Protein AF-A0A254TAM1-F1 (afdb_monomer_lite)

Foldseek 3Di:
DDDPPDPPPDDPPPPPVVFVVVQVVCQVVFAFNALVVVCVVQNAFPDWDDDPPQVAWIKGKGQDVVPDPNQKMWIFIAHPVRGTHGIGIDGD

Secondary structure (DSSP, 8-state):
------------TTTHHHHHHHHHHHHHHHTT--HHHHHHHH-S-SEEEE-TTSTT-EEEEE--TTTS-TTEEEEEEE-TTS-EEEEEEEE-

Radius of gyration: 18.5 Å; chains: 1; bounding box: 66×31×32 Å

Structure (mmCIF, N/CA/C/O backbone):
data_AF-A0A254TAM1-F1
#
_entry.id   AF-A0A254TAM1-F1
#
loop_
_atom_site.group_PDB
_atom_site.id
_atom_site.type_symbol
_atom_site.label_atom_id
_atom_site.label_alt_id
_atom_site.label_comp_id
_atom_site.label_asym_id
_atom_site.label_entity_id
_atom_site.label_seq_id
_atom_site.pdbx_PDB_ins_code
_atom_site.Cartn_x
_atom_site.Cartn_y
_atom_site.Cartn_z
_atom_site.occupancy
_atom_site.B_iso_or_equiv
_atom_site.auth_seq_id
_atom_site.auth_comp_id
_atom_site.auth_asym_id
_atom_site.auth_atom_id
_atom_site.pdbx_PDB_model_num
ATOM 1 N N . MET A 1 1 ? 54.496 22.195 13.214 1.00 39.28 1 MET A N 1
ATOM 2 C CA . MET A 1 1 ? 53.018 22.193 13.256 1.00 39.28 1 MET A CA 1
ATOM 3 C C . MET A 1 1 ? 52.545 20.834 12.781 1.00 39.28 1 MET A C 1
ATOM 5 O O . MET A 1 1 ? 52.794 20.483 11.638 1.00 39.28 1 MET A O 1
ATOM 9 N N . VAL A 1 2 ? 51.977 20.041 13.687 1.00 37.47 2 VAL A N 1
ATOM 10 C CA . VAL A 1 2 ? 51.447 18.704 13.398 1.00 37.47 2 VAL A CA 1
ATOM 11 C C . VAL A 1 2 ? 50.014 18.881 12.903 1.00 37.47 2 VAL A C 1
ATOM 13 O O . VAL A 1 2 ? 49.163 19.327 13.665 1.00 37.47 2 VAL A O 1
ATOM 16 N N . LEU A 1 3 ? 49.754 18.574 11.633 1.00 40.09 3 LEU A N 1
ATOM 17 C CA . LEU A 1 3 ? 48.396 18.482 11.099 1.00 40.09 3 LEU A CA 1
ATOM 18 C C . LEU A 1 3 ? 47.999 17.008 11.084 1.00 40.09 3 LEU A C 1
ATOM 20 O O . LEU A 1 3 ? 48.482 16.215 10.280 1.00 40.09 3 LEU A O 1
ATOM 24 N N . ILE A 1 4 ? 47.151 16.656 12.046 1.00 47.00 4 ILE A N 1
ATOM 25 C CA . ILE A 1 4 ? 46.520 15.348 12.182 1.00 47.00 4 ILE A CA 1
ATOM 26 C C . ILE A 1 4 ? 45.550 15.203 11.005 1.00 47.00 4 ILE A C 1
ATOM 28 O O . ILE A 1 4 ? 44.510 15.859 10.969 1.00 47.00 4 ILE A O 1
ATOM 32 N N . ALA A 1 5 ? 45.903 14.370 10.026 1.00 46.84 5 ALA A N 1
ATOM 33 C CA . ALA A 1 5 ? 44.984 13.950 8.978 1.00 46.84 5 ALA A CA 1
ATOM 34 C C . ALA A 1 5 ? 43.922 13.044 9.617 1.00 46.84 5 ALA A C 1
ATOM 36 O O . ALA A 1 5 ? 44.161 11.869 9.897 1.00 46.84 5 ALA A O 1
ATOM 37 N N . GLY A 1 6 ? 42.766 13.630 9.926 1.00 38.47 6 GLY A N 1
ATOM 38 C CA . GLY A 1 6 ? 41.612 12.907 10.438 1.00 38.47 6 GLY A CA 1
ATOM 39 C C . GLY A 1 6 ? 41.166 11.832 9.448 1.00 38.47 6 GLY A C 1
ATOM 40 O O . GLY A 1 6 ? 40.951 12.106 8.269 1.00 38.47 6 GLY A O 1
ATOM 41 N N . CYS A 1 7 ? 41.014 10.607 9.951 1.00 44.00 7 CYS A N 1
ATOM 42 C CA . CYS A 1 7 ? 40.317 9.523 9.271 1.00 44.00 7 CYS A CA 1
ATOM 43 C C . CYS A 1 7 ? 38.881 9.962 8.954 1.00 44.00 7 CYS A C 1
ATOM 45 O O . CYS A 1 7 ? 38.024 9.986 9.838 1.00 44.00 7 CYS A O 1
ATOM 47 N N . ALA A 1 8 ? 38.598 10.283 7.693 1.00 39.91 8 ALA A N 1
ATOM 48 C CA . ALA A 1 8 ? 37.231 10.363 7.201 1.00 39.91 8 ALA A CA 1
ATOM 49 C C . ALA A 1 8 ? 36.732 8.933 6.951 1.00 39.91 8 ALA A C 1
ATOM 51 O O . ALA A 1 8 ? 36.832 8.393 5.851 1.00 39.91 8 ALA A O 1
ATOM 52 N N . SER A 1 9 ? 36.217 8.303 8.006 1.00 44.50 9 SER A N 1
ATOM 53 C CA . SER A 1 9 ? 35.393 7.103 7.893 1.00 44.50 9 SER A CA 1
ATOM 54 C C . SER A 1 9 ? 34.130 7.464 7.114 1.00 44.50 9 SER A C 1
ATOM 56 O O . SER A 1 9 ? 33.180 8.004 7.680 1.00 44.50 9 SER A O 1
ATOM 58 N N . ALA A 1 10 ? 34.125 7.196 5.809 1.00 45.28 10 ALA A N 1
ATOM 59 C CA . ALA A 1 10 ? 32.936 7.304 4.976 1.00 45.28 10 ALA A CA 1
ATOM 60 C C . ALA A 1 10 ? 31.892 6.285 5.466 1.00 45.28 10 ALA A C 1
ATOM 62 O O . ALA A 1 10 ? 31.958 5.094 5.164 1.00 45.28 10 ALA A O 1
ATOM 63 N N . LYS A 1 11 ? 30.943 6.758 6.281 1.00 41.81 11 LYS A N 1
ATOM 64 C CA . LYS A 1 11 ? 29.712 6.033 6.606 1.00 41.81 11 LYS A CA 1
ATOM 65 C C . LYS A 1 11 ? 28.850 5.930 5.339 1.00 41.81 11 LYS A C 1
ATOM 67 O O . LYS A 1 11 ? 28.799 6.883 4.563 1.00 41.81 11 LYS A O 1
ATOM 72 N N . PRO A 1 12 ? 28.141 4.812 5.115 1.00 42.25 12 PRO A N 1
ATOM 73 C CA . PRO A 1 12 ? 27.289 4.658 3.947 1.00 42.25 12 PRO A CA 1
ATOM 74 C C . PRO A 1 12 ? 25.984 5.447 4.153 1.00 42.25 12 PRO A C 1
ATOM 76 O O . PRO A 1 12 ? 24.979 4.906 4.601 1.00 42.25 12 PRO A O 1
ATOM 79 N N . GLU A 1 13 ? 25.977 6.738 3.822 1.00 43.03 13 GLU A N 1
ATOM 80 C CA . GLU A 1 13 ? 24.791 7.615 3.918 1.00 43.03 13 GLU A CA 1
ATOM 81 C C . GLU A 1 13 ? 23.846 7.530 2.696 1.00 43.03 13 GLU A C 1
ATOM 83 O O . GLU A 1 13 ? 22.953 8.353 2.510 1.00 43.03 13 GLU A O 1
ATOM 88 N N . GLY A 1 14 ? 23.991 6.510 1.846 1.00 42.50 14 GLY A N 1
ATOM 89 C CA . GLY A 1 14 ? 23.246 6.415 0.583 1.00 42.50 14 GLY A CA 1
ATOM 90 C C . GLY A 1 14 ? 21.823 5.846 0.673 1.00 42.50 14 GLY A C 1
ATOM 91 O O . GLY A 1 14 ? 21.010 6.103 -0.215 1.00 42.50 14 GLY A O 1
ATOM 92 N N . ALA A 1 15 ? 21.492 5.074 1.713 1.00 46.75 15 ALA A N 1
ATOM 93 C CA . ALA A 1 15 ? 20.243 4.299 1.743 1.00 46.75 15 ALA A CA 1
ATOM 94 C C . ALA A 1 15 ? 19.078 5.008 2.460 1.00 46.75 15 ALA A C 1
ATOM 96 O O . ALA A 1 15 ? 17.914 4.786 2.130 1.00 46.75 15 ALA A O 1
ATOM 97 N N . GLN A 1 16 ? 19.367 5.880 3.429 1.00 44.25 16 GLN A N 1
ATOM 98 C CA . GLN A 1 16 ? 18.337 6.452 4.305 1.00 44.25 16 GLN A CA 1
ATOM 99 C C . GLN A 1 16 ? 17.691 7.721 3.719 1.00 44.25 16 GLN A C 1
ATOM 101 O O . GLN A 1 16 ? 16.493 7.940 3.889 1.00 44.25 16 GLN A O 1
ATOM 106 N N . SER A 1 17 ? 18.451 8.502 2.942 1.00 47.59 17 SER A N 1
ATOM 107 C CA . SER A 1 17 ? 17.988 9.760 2.332 1.00 47.59 17 SER A CA 1
ATOM 108 C C . SER A 1 17 ? 16.914 9.548 1.249 1.00 47.59 17 SER A C 1
ATOM 110 O O . SER A 1 17 ? 15.885 10.223 1.240 1.00 47.59 17 SER A O 1
ATOM 112 N N . LYS A 1 18 ? 17.069 8.529 0.389 1.00 52.22 18 LYS A N 1
ATOM 113 C CA . LYS A 1 18 ? 16.069 8.200 -0.650 1.00 52.22 18 LYS A CA 1
ATOM 114 C C . LYS A 1 18 ? 14.765 7.632 -0.079 1.00 52.22 18 LYS A C 1
ATOM 116 O O . LYS A 1 18 ? 13.703 7.833 -0.668 1.00 52.22 18 LYS A O 1
ATOM 121 N N . ARG A 1 19 ? 14.843 6.945 1.067 1.00 55.78 19 ARG A N 1
ATOM 122 C CA . ARG A 1 19 ? 13.692 6.332 1.745 1.00 55.78 19 ARG A CA 1
ATOM 123 C C . ARG A 1 19 ? 12.735 7.400 2.277 1.00 55.78 19 ARG A C 1
ATOM 125 O O . ARG A 1 19 ? 11.568 7.399 1.909 1.00 55.78 19 ARG A O 1
ATOM 132 N N . SER A 1 20 ? 13.278 8.383 2.997 1.00 60.16 20 SER A N 1
ATOM 133 C CA . SER A 1 20 ? 12.505 9.484 3.586 1.00 60.16 20 SER A CA 1
ATOM 134 C C . SER A 1 20 ? 11.843 10.386 2.530 1.00 60.16 20 SER A C 1
ATOM 136 O O . SER A 1 20 ? 10.688 10.784 2.680 1.00 60.16 20 SER A O 1
ATOM 138 N N . GLY A 1 21 ? 12.525 10.653 1.406 1.00 68.50 21 GLY A N 1
ATOM 139 C CA . GLY A 1 21 ? 11.938 11.403 0.286 1.00 68.50 21 GLY A CA 1
ATOM 140 C C . GLY A 1 21 ? 10.784 10.662 -0.399 1.00 68.50 21 GLY A C 1
ATOM 141 O O . GLY A 1 21 ? 9.738 11.255 -0.666 1.00 68.50 21 GLY A O 1
ATOM 142 N N . SER A 1 22 ? 10.948 9.355 -0.625 1.00 72.25 22 SER A N 1
ATOM 143 C CA . SER A 1 22 ? 9.934 8.516 -1.278 1.00 72.25 22 SER A CA 1
ATOM 144 C C . SER A 1 22 ? 8.716 8.295 -0.378 1.00 72.25 22 SER A C 1
ATOM 146 O O . SER A 1 22 ? 7.589 8.433 -0.843 1.00 72.25 22 SER A O 1
ATOM 148 N N . GLU A 1 23 ? 8.920 8.046 0.921 1.00 71.38 23 GLU A N 1
ATOM 149 C CA . GLU A 1 23 ? 7.835 7.954 1.912 1.00 71.38 23 GLU A CA 1
ATOM 150 C C . GLU A 1 23 ? 7.037 9.246 1.980 1.00 71.38 23 GLU A C 1
ATOM 152 O O . GLU A 1 23 ? 5.811 9.223 1.898 1.00 71.38 23 GLU A O 1
ATOM 157 N N . ARG A 1 24 ? 7.718 10.394 2.051 1.00 76.44 24 ARG A N 1
ATOM 158 C CA . ARG A 1 24 ? 7.043 11.691 2.091 1.00 76.44 24 ARG A CA 1
ATOM 159 C C . ARG A 1 24 ? 6.218 11.936 0.831 1.00 76.44 24 ARG A C 1
ATOM 161 O O . ARG A 1 24 ? 5.091 12.413 0.932 1.00 76.44 24 ARG A O 1
ATOM 168 N N . GLN A 1 25 ? 6.747 11.604 -0.344 1.00 77.81 25 GLN A N 1
ATOM 169 C CA . GLN A 1 25 ? 6.028 11.784 -1.602 1.00 77.81 25 GLN A CA 1
ATOM 170 C C . GLN A 1 25 ? 4.836 10.835 -1.736 1.00 77.81 25 GLN A C 1
ATOM 172 O O . GLN A 1 25 ? 3.757 11.264 -2.146 1.00 77.81 25 GLN A O 1
ATOM 177 N N . LEU A 1 26 ? 4.992 9.575 -1.334 1.00 78.44 26 LEU A N 1
ATOM 178 C CA . LEU A 1 26 ? 3.891 8.620 -1.291 1.00 78.44 26 LEU A CA 1
ATOM 179 C C . LEU A 1 26 ? 2.812 9.059 -0.302 1.00 78.44 26 LEU A C 1
ATOM 181 O O . LEU A 1 26 ? 1.634 9.021 -0.645 1.00 78.44 26 LEU A O 1
ATOM 185 N N . ASN A 1 27 ? 3.207 9.547 0.873 1.00 80.44 27 ASN A N 1
ATOM 186 C CA . ASN A 1 27 ? 2.273 10.050 1.867 1.00 80.44 27 ASN A CA 1
ATOM 187 C C . ASN A 1 27 ? 1.498 11.265 1.337 1.00 80.44 27 ASN A C 1
ATOM 189 O O . ASN A 1 27 ? 0.280 11.282 1.406 1.00 80.44 27 ASN A O 1
ATOM 193 N N . MET A 1 28 ? 2.165 12.234 0.701 1.00 80.75 28 MET A N 1
ATOM 194 C CA . MET A 1 28 ? 1.477 13.375 0.068 1.00 80.75 28 MET A CA 1
ATOM 195 C C . MET A 1 28 ? 0.544 12.961 -1.081 1.00 80.75 28 MET A C 1
ATOM 197 O O . MET A 1 28 ? -0.434 13.649 -1.353 1.00 80.75 28 MET A O 1
ATOM 201 N N . THR A 1 29 ? 0.843 11.8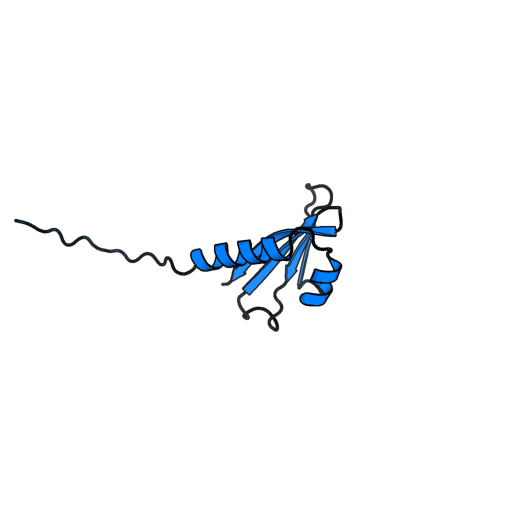56 -1.765 1.00 82.62 29 THR A N 1
ATOM 202 C CA . THR A 1 29 ? 0.053 11.385 -2.914 1.00 82.62 29 THR A CA 1
ATOM 203 C C . THR A 1 29 ? -1.182 10.595 -2.482 1.00 82.62 29 THR A C 1
ATOM 205 O O . THR A 1 29 ? -2.235 10.715 -3.108 1.00 82.62 29 THR A O 1
ATOM 208 N N . TRP A 1 30 ? -1.049 9.771 -1.441 1.00 82.06 30 TRP A N 1
ATOM 209 C CA . TRP A 1 30 ? -2.042 8.760 -1.069 1.00 82.06 30 TRP A CA 1
ATOM 210 C C . TRP A 1 30 ? -2.780 9.045 0.235 1.00 82.06 30 TRP A C 1
ATOM 212 O O . TRP A 1 30 ? -3.844 8.461 0.439 1.00 82.06 30 TRP A O 1
ATOM 222 N N . ALA A 1 31 ? -2.267 9.929 1.097 1.00 80.75 31 ALA A N 1
ATOM 223 C CA . ALA A 1 31 ? -2.960 10.293 2.327 1.00 80.75 31 ALA A CA 1
ATOM 224 C C . ALA A 1 31 ? -4.352 10.859 2.012 1.00 80.75 31 ALA A C 1
ATOM 226 O O . ALA A 1 31 ? -4.490 11.800 1.228 1.00 80.75 31 ALA A O 1
ATOM 227 N N . GLY A 1 32 ? -5.384 10.263 2.611 1.00 78.81 32 GLY A N 1
ATOM 228 C CA . GLY A 1 32 ? -6.778 10.687 2.436 1.00 78.81 32 GLY A CA 1
ATOM 229 C C . GLY A 1 32 ? -7.392 10.358 1.069 1.00 78.81 32 GLY A C 1
ATOM 230 O O . GLY A 1 32 ? -8.507 10.790 0.784 1.00 78.81 32 GLY A O 1
ATOM 231 N N . LYS A 1 33 ? -6.703 9.606 0.199 1.00 83.38 33 LYS A N 1
ATOM 232 C CA . LYS A 1 33 ? -7.338 9.040 -1.001 1.00 83.38 33 LYS A CA 1
ATOM 233 C C . LYS A 1 33 ?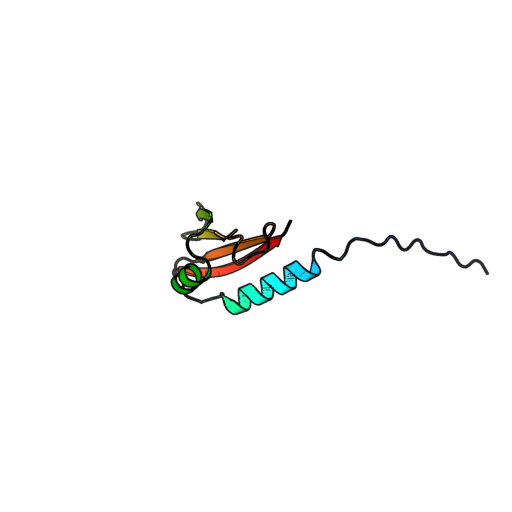 -8.192 7.823 -0.637 1.00 83.38 33 LYS A C 1
ATOM 235 O O . LYS A 1 33 ? -7.934 7.177 0.368 1.00 83.38 33 LYS A O 1
ATOM 240 N N . PRO A 1 34 ? -9.199 7.454 -1.436 1.00 83.81 34 PRO A N 1
ATOM 241 C CA . PRO A 1 34 ? -9.944 6.228 -1.182 1.00 83.81 34 PRO A CA 1
ATOM 242 C C . PRO A 1 34 ? -9.113 4.993 -1.569 1.00 83.81 34 PRO A C 1
ATOM 244 O O . PRO A 1 34 ? -8.430 4.994 -2.596 1.00 83.81 34 PRO A O 1
ATOM 247 N N . LEU A 1 35 ? -9.231 3.898 -0.806 1.00 81.31 35 LEU A N 1
ATOM 248 C CA . LEU A 1 35 ? -8.539 2.625 -1.078 1.00 81.31 35 LEU A CA 1
ATOM 249 C C . LEU A 1 35 ? -8.751 2.110 -2.513 1.00 81.31 35 LEU A C 1
ATOM 251 O O . LEU A 1 35 ? -7.847 1.511 -3.088 1.00 81.31 35 LEU A O 1
ATOM 255 N N . LYS A 1 36 ? -9.912 2.378 -3.124 1.00 83.56 36 LYS A N 1
ATOM 256 C CA . LYS A 1 36 ? -10.214 1.973 -4.509 1.00 83.56 36 LYS A CA 1
ATOM 257 C C . LYS A 1 36 ? -9.200 2.509 -5.529 1.00 83.56 36 LYS A C 1
ATOM 259 O O . LYS A 1 36 ? -8.862 1.799 -6.468 1.00 83.56 36 LYS A O 1
ATOM 264 N N . ASP A 1 37 ? -8.692 3.727 -5.332 1.00 83.69 37 ASP A N 1
ATOM 265 C CA . ASP A 1 37 ? -7.714 4.333 -6.243 1.00 83.69 37 ASP A CA 1
ATOM 266 C C . ASP A 1 37 ? -6.361 3.633 -6.089 1.00 83.69 37 ASP A C 1
ATOM 268 O O . ASP A 1 37 ? -5.609 3.461 -7.048 1.00 83.69 37 ASP A O 1
ATOM 272 N N . LEU A 1 38 ? -6.072 3.184 -4.868 1.00 80.75 38 LEU A N 1
ATOM 273 C CA . LEU A 1 38 ? -4.864 2.450 -4.543 1.00 80.75 38 LEU A CA 1
ATOM 274 C C . LEU A 1 38 ? -4.903 1.043 -5.143 1.00 80.75 38 LEU A C 1
ATOM 276 O O . LEU A 1 38 ? -3.924 0.631 -5.755 1.00 80.75 38 LEU A O 1
ATOM 280 N N . LEU A 1 39 ? -6.050 0.361 -5.073 1.00 82.38 39 LEU A N 1
ATOM 281 C CA . LEU A 1 39 ? -6.290 -0.909 -5.766 1.00 82.38 39 LEU A CA 1
ATOM 282 C C . LEU A 1 39 ? -6.252 -0.751 -7.293 1.00 82.38 39 LEU A C 1
ATOM 284 O O . LEU A 1 39 ? -5.738 -1.619 -7.985 1.00 82.38 39 LEU A O 1
ATOM 288 N N . ALA A 1 40 ? -6.732 0.366 -7.845 1.00 83.25 40 ALA A N 1
ATOM 289 C CA . ALA A 1 40 ? -6.647 0.621 -9.284 1.00 83.25 40 ALA A CA 1
ATOM 290 C C . ALA A 1 40 ? -5.195 0.814 -9.763 1.00 83.25 40 ALA A C 1
ATOM 292 O O . ALA A 1 40 ? -4.846 0.426 -10.878 1.00 83.25 40 ALA A O 1
ATOM 293 N N . VAL A 1 41 ? -4.334 1.410 -8.928 1.00 81.88 41 VAL A N 1
ATOM 294 C CA . VAL A 1 41 ? -2.921 1.620 -9.266 1.00 81.88 41 VAL A CA 1
ATOM 295 C C . VAL A 1 41 ? -2.068 0.402 -8.936 1.00 81.88 41 VAL A C 1
ATOM 297 O O . VAL A 1 41 ? -1.281 -0.004 -9.780 1.00 81.88 41 VAL A O 1
ATOM 300 N N . TYR A 1 42 ? -2.168 -0.179 -7.751 1.00 78.81 42 TYR A N 1
ATOM 301 C CA . TYR A 1 42 ? -1.286 -1.272 -7.331 1.00 78.81 42 TYR A CA 1
ATOM 302 C C . TYR A 1 42 ? -1.894 -2.666 -7.509 1.00 78.81 42 TYR A C 1
ATOM 304 O O . TYR A 1 42 ? -1.180 -3.649 -7.349 1.00 78.81 42 TYR A O 1
ATOM 312 N N . GLY A 1 43 ? -3.178 -2.767 -7.852 1.00 82.12 43 GLY A N 1
ATOM 313 C CA . GLY A 1 43 ? -3.880 -4.043 -7.929 1.00 82.12 43 GLY A CA 1
ATOM 314 C C . GLY A 1 43 ? -4.174 -4.615 -6.546 1.00 82.12 43 GLY A C 1
ATOM 315 O O . GLY A 1 43 ? -4.413 -3.882 -5.583 1.00 82.12 43 GLY A O 1
ATOM 316 N N . GLU A 1 44 ? -4.158 -5.941 -6.447 1.00 82.88 44 GLU A N 1
ATOM 317 C CA . GLU A 1 44 ? -4.340 -6.637 -5.177 1.00 82.88 44 GLU A CA 1
ATOM 318 C C . GLU A 1 44 ? -3.061 -6.593 -4.324 1.00 82.88 44 GLU A C 1
ATOM 320 O O . GLU A 1 44 ? -1.950 -6.757 -4.840 1.00 82.88 44 GLU A O 1
ATOM 325 N N . PRO A 1 45 ? -3.182 -6.363 -3.006 1.00 84.56 45 PRO A N 1
ATOM 326 C CA . PRO A 1 45 ? -2.033 -6.367 -2.116 1.00 84.56 45 PRO A CA 1
ATOM 327 C C . PRO A 1 45 ? -1.419 -7.760 -2.017 1.00 84.56 45 PRO A C 1
ATOM 329 O O . PRO A 1 45 ? -2.110 -8.767 -1.894 1.00 84.56 45 PRO A O 1
ATOM 332 N N . THR A 1 46 ? -0.089 -7.809 -1.986 1.00 85.25 46 THR A N 1
ATOM 333 C CA . THR A 1 46 ? 0.661 -9.054 -1.784 1.00 85.25 46 THR A CA 1
ATOM 334 C C . THR A 1 46 ? 0.473 -9.591 -0.366 1.00 85.25 46 THR A C 1
ATOM 336 O O . THR A 1 46 ? 0.542 -10.796 -0.137 1.00 85.25 46 THR A O 1
ATOM 339 N N . GLN A 1 47 ? 0.273 -8.696 0.603 1.00 84.88 47 GLN A N 1
ATOM 340 C CA . GLN A 1 47 ? 0.058 -9.060 1.997 1.00 84.88 47 GLN A CA 1
ATOM 341 C C . GLN A 1 47 ? -0.900 -8.075 2.664 1.00 84.88 47 GLN A C 1
ATOM 343 O O . GLN A 1 47 ? -0.791 -6.866 2.468 1.00 84.88 47 GLN A O 1
ATOM 348 N N . VAL A 1 48 ? -1.806 -8.599 3.486 1.00 86.56 48 VAL A N 1
ATOM 349 C CA . VAL A 1 48 ? -2.732 -7.818 4.310 1.00 86.56 48 VAL A CA 1
ATOM 350 C C . VAL A 1 48 ? -2.543 -8.243 5.760 1.00 86.56 48 VAL A C 1
ATOM 352 O O . VAL A 1 48 ? -2.482 -9.433 6.060 1.00 86.56 48 VAL A O 1
ATOM 355 N N . MET A 1 49 ? -2.386 -7.270 6.650 1.00 86.38 49 MET A N 1
ATOM 356 C CA . MET A 1 49 ? -2.175 -7.473 8.078 1.00 86.38 49 MET A CA 1
ATOM 357 C C . MET A 1 49 ? -3.155 -6.601 8.853 1.00 86.38 49 MET A C 1
ATOM 359 O O . MET A 1 49 ? -3.096 -5.377 8.778 1.00 86.38 49 MET A O 1
ATOM 363 N N . GLU A 1 50 ? -4.034 -7.216 9.630 1.00 82.81 50 GLU A N 1
ATOM 364 C CA . GLU A 1 50 ? -4.933 -6.495 10.530 1.00 82.81 50 GLU A CA 1
ATOM 365 C C . GLU A 1 50 ? -4.283 -6.363 11.908 1.00 82.81 50 GLU A C 1
ATOM 367 O O . GLU A 1 50 ? -3.737 -7.331 12.444 1.00 82.81 50 GLU A O 1
ATOM 372 N N . TYR A 1 51 ? -4.313 -5.163 12.493 1.00 73.75 51 TYR A N 1
ATOM 373 C CA . TYR A 1 51 ? -3.790 -4.952 13.842 1.00 73.75 51 TYR A CA 1
ATOM 374 C C . TYR A 1 51 ? -4.869 -5.280 14.888 1.00 73.75 51 TYR A C 1
ATOM 376 O O . TYR A 1 51 ? -5.830 -4.520 15.016 1.00 73.75 51 TYR A O 1
ATOM 384 N N . PRO A 1 52 ? -4.709 -6.338 15.708 1.00 62.03 52 PRO A N 1
ATOM 385 C CA . PRO A 1 52 ? -5.770 -6.812 16.605 1.00 62.03 52 PRO A CA 1
ATOM 386 C C . PRO A 1 52 ? -6.131 -5.827 17.733 1.00 62.03 52 PRO A C 1
ATOM 388 O O . PRO A 1 52 ? -7.225 -5.902 18.280 1.00 62.03 52 PRO A O 1
ATOM 391 N N . ASN A 1 53 ? -5.244 -4.878 18.061 1.00 67.69 53 ASN A N 1
ATOM 392 C CA . ASN A 1 53 ? -5.441 -3.899 19.142 1.00 67.69 53 ASN A CA 1
ATOM 393 C C . ASN A 1 53 ? -5.700 -2.461 18.669 1.00 67.69 53 ASN A C 1
ATOM 395 O O . ASN A 1 53 ? -5.936 -1.583 19.497 1.00 67.69 53 ASN A O 1
ATOM 399 N N . SER A 1 54 ? -5.666 -2.197 17.363 1.00 62.47 54 SER A N 1
ATOM 400 C CA . SER A 1 54 ? -5.985 -0.879 16.814 1.00 62.47 54 SER A CA 1
ATOM 401 C C . SER A 1 54 ? -7.303 -1.018 16.079 1.00 62.47 54 SER A C 1
ATOM 403 O O . SER A 1 54 ? -7.328 -1.598 14.997 1.00 62.47 54 SER A O 1
ATOM 405 N N . ARG A 1 55 ? -8.402 -0.569 16.702 1.00 59.06 55 ARG A N 1
ATOM 406 C CA . ARG A 1 55 ? -9.763 -0.658 16.144 1.00 59.06 55 ARG A CA 1
ATOM 407 C C . ARG A 1 55 ? -9.736 -0.235 14.669 1.00 59.06 55 ARG A C 1
ATOM 409 O O . ARG A 1 55 ? -9.604 0.953 14.406 1.00 59.06 55 ARG A O 1
ATOM 416 N N . SER A 1 56 ? -9.813 -1.233 13.786 1.00 63.66 56 SER A N 1
ATOM 417 C CA . SER A 1 56 ? -9.911 -1.194 12.317 1.00 63.66 56 SER A CA 1
ATOM 418 C C . SER A 1 56 ? -8.750 -0.589 11.511 1.00 63.66 56 SER A C 1
ATOM 420 O O . SER A 1 56 ? -8.932 -0.097 10.399 1.00 63.66 56 SER A O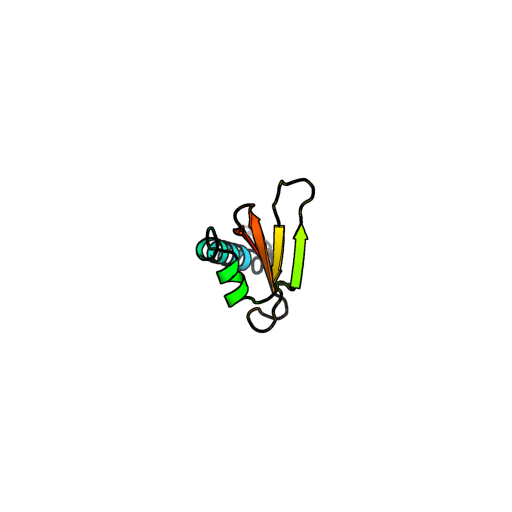 1
ATOM 422 N N . THR A 1 57 ? -7.520 -0.704 12.015 1.00 76.75 57 THR A N 1
ATOM 423 C CA . THR A 1 57 ? -6.328 -0.387 11.213 1.00 76.75 57 THR A CA 1
ATOM 424 C C . THR A 1 57 ? -5.838 -1.612 10.437 1.00 76.75 57 THR A C 1
ATOM 426 O O . THR A 1 57 ? -5.403 -2.598 11.037 1.00 76.75 57 THR A O 1
ATOM 429 N N . THR A 1 58 ? -5.867 -1.536 9.106 1.00 85.50 58 THR A N 1
ATOM 430 C CA . THR A 1 58 ? -5.377 -2.600 8.215 1.00 85.50 58 THR A CA 1
ATOM 431 C C . THR A 1 58 ? -4.120 -2.136 7.504 1.00 85.50 58 THR A C 1
ATOM 433 O O . THR A 1 58 ? -4.119 -1.086 6.878 1.00 85.50 58 THR A O 1
ATOM 436 N N . VAL A 1 59 ? -3.044 -2.906 7.562 1.00 86.56 59 VAL A N 1
ATOM 437 C CA . VAL A 1 59 ? -1.819 -2.631 6.812 1.00 86.56 59 VAL A CA 1
ATOM 438 C C . VAL A 1 59 ? -1.805 -3.504 5.566 1.00 86.56 59 VAL A C 1
ATOM 440 O O . VAL A 1 59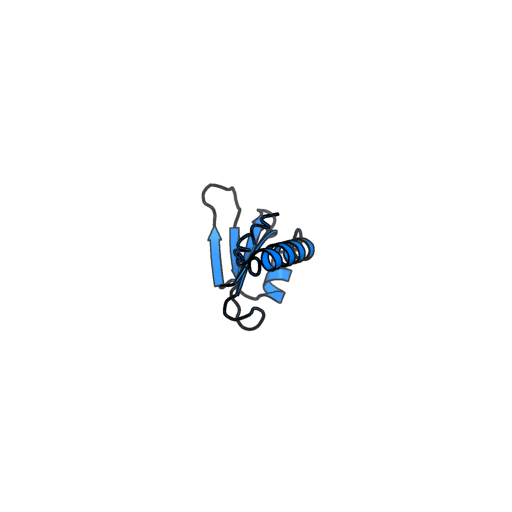 ? -1.868 -4.726 5.654 1.00 86.56 59 VAL A O 1
ATOM 443 N N . VAL A 1 60 ? -1.702 -2.880 4.400 1.00 87.56 60 VAL A N 1
ATOM 444 C CA . VAL A 1 60 ? -1.582 -3.560 3.109 1.00 87.56 60 VAL A CA 1
ATOM 445 C C . VAL A 1 60 ? -0.185 -3.345 2.546 1.00 87.56 60 VAL A C 1
ATOM 447 O O . VAL A 1 60 ? 0.356 -2.243 2.610 1.00 87.56 60 VAL A O 1
ATOM 450 N N . VAL A 1 61 ? 0.425 -4.393 2.003 1.00 86.62 61 VAL A N 1
ATOM 451 C CA . VAL A 1 61 ? 1.779 -4.351 1.444 1.00 86.62 61 VAL A CA 1
ATOM 452 C C . VAL A 1 61 ? 1.739 -4.760 -0.020 1.00 86.62 61 VAL A C 1
ATOM 454 O O . VAL A 1 61 ? 1.241 -5.830 -0.366 1.00 86.62 61 VAL A O 1
ATOM 457 N N . TYR A 1 62 ? 2.329 -3.922 -0.864 1.00 84.88 62 TYR A N 1
ATOM 458 C CA . TYR A 1 62 ? 2.474 -4.127 -2.298 1.00 84.88 62 TYR A CA 1
ATOM 459 C C . TYR A 1 62 ? 3.944 -4.332 -2.636 1.00 84.88 62 TYR A C 1
ATOM 461 O O . TYR A 1 62 ? 4.786 -3.487 -2.325 1.00 84.88 62 TYR A O 1
ATOM 469 N N . ARG A 1 63 ? 4.248 -5.463 -3.276 1.00 78.75 63 ARG A N 1
ATOM 470 C CA . ARG A 1 63 ? 5.590 -5.802 -3.776 1.00 78.75 63 ARG A CA 1
ATOM 471 C C . ARG A 1 63 ? 5.659 -5.892 -5.298 1.00 78.75 63 ARG A C 1
ATOM 473 O O . ARG A 1 63 ? 6.622 -6.439 -5.817 1.00 78.75 63 ARG A O 1
ATOM 480 N N . ASP A 1 64 ? 4.632 -5.418 -6.001 1.00 66.06 64 ASP A N 1
ATOM 481 C CA . ASP A 1 64 ? 4.491 -5.663 -7.435 1.00 66.06 64 ASP A CA 1
ATOM 482 C C . ASP A 1 64 ? 5.731 -5.205 -8.229 1.00 66.06 64 ASP A C 1
ATOM 484 O O . ASP A 1 64 ? 6.033 -4.012 -8.334 1.00 66.06 64 ASP A O 1
ATOM 488 N N . HIS A 1 65 ? 6.415 -6.194 -8.810 1.00 57.94 65 HIS A N 1
ATOM 489 C CA . HIS A 1 65 ? 7.630 -6.071 -9.610 1.00 57.94 65 HIS A CA 1
ATOM 490 C C . HIS A 1 65 ? 7.421 -5.281 -10.913 1.00 57.94 65 HIS A C 1
ATOM 492 O O . HIS A 1 65 ? 8.399 -4.897 -11.554 1.00 57.94 65 HIS A O 1
ATOM 498 N N . ALA A 1 66 ? 6.168 -5.049 -11.329 1.00 57.38 66 ALA A N 1
ATOM 499 C CA . ALA A 1 66 ? 5.850 -4.268 -12.522 1.00 57.38 66 ALA A CA 1
ATOM 500 C C . ALA A 1 66 ? 5.925 -2.750 -12.285 1.00 57.38 66 ALA A C 1
ATOM 502 O O . ALA A 1 66 ? 6.210 -1.994 -13.215 1.00 57.38 66 ALA A O 1
ATOM 503 N N . LYS A 1 67 ? 5.661 -2.290 -11.054 1.00 61.03 67 LYS A N 1
ATOM 504 C CA . LYS A 1 67 ? 5.652 -0.856 -10.693 1.00 61.03 67 LYS A CA 1
ATOM 505 C C . LYS A 1 67 ? 6.753 -0.476 -9.717 1.00 61.03 67 LYS A C 1
ATOM 507 O O . LYS A 1 67 ? 7.114 0.697 -9.636 1.00 61.03 67 LYS A O 1
ATOM 512 N N . LEU A 1 68 ? 7.285 -1.454 -8.992 1.00 64.94 68 LEU A N 1
ATOM 513 C CA . LEU A 1 68 ? 8.378 -1.281 -8.053 1.00 64.94 68 LEU A CA 1
ATOM 514 C C . LEU A 1 68 ? 9.611 -2.037 -8.548 1.00 64.94 68 LEU A C 1
ATOM 516 O O . LEU A 1 68 ? 9.482 -3.119 -9.122 1.00 64.94 68 LEU A O 1
ATOM 520 N N . PRO A 1 69 ? 10.823 -1.509 -8.301 1.00 66.50 69 PRO A N 1
ATOM 521 C CA . PRO A 1 69 ? 12.034 -2.303 -8.445 1.00 66.50 69 PRO A CA 1
ATOM 522 C C . PRO A 1 69 ? 11.876 -3.609 -7.664 1.00 66.50 69 PRO A C 1
ATOM 524 O O . PRO A 1 69 ? 11.293 -3.604 -6.583 1.00 66.50 69 PRO A O 1
ATOM 527 N N . ALA A 1 70 ? 12.423 -4.715 -8.173 1.00 65.62 70 ALA A N 1
ATOM 528 C CA . ALA A 1 70 ? 12.173 -6.050 -7.622 1.00 65.62 70 ALA A CA 1
ATOM 529 C C . ALA A 1 70 ? 12.559 -6.243 -6.142 1.00 65.62 70 ALA A C 1
ATOM 531 O O . ALA A 1 70 ? 12.190 -7.246 -5.535 1.00 65.62 70 ALA A O 1
ATOM 532 N N . SER A 1 71 ? 13.288 -5.294 -5.559 1.00 74.56 71 SER A N 1
ATOM 533 C CA . SER A 1 71 ? 13.678 -5.293 -4.156 1.00 74.56 71 SER A CA 1
ATOM 534 C C . SER A 1 71 ? 12.926 -4.277 -3.289 1.00 74.56 71 SER A C 1
ATOM 536 O O . SER A 1 71 ? 13.256 -4.125 -2.112 1.00 74.56 71 SER A O 1
ATOM 538 N N . CYS A 1 72 ? 11.911 -3.604 -3.838 1.00 77.00 72 CYS A N 1
ATOM 539 C CA . CYS A 1 72 ? 11.148 -2.558 -3.173 1.00 77.00 72 CYS A CA 1
ATOM 540 C C . CYS A 1 72 ? 9.702 -2.975 -2.865 1.00 77.00 72 CYS A C 1
ATOM 542 O O . CYS A 1 72 ? 9.063 -3.714 -3.607 1.00 77.00 72 CYS A O 1
ATOM 544 N N . ALA A 1 73 ? 9.179 -2.467 -1.756 1.00 82.12 73 ALA A N 1
ATOM 545 C CA . ALA A 1 73 ? 7.833 -2.700 -1.267 1.00 82.12 73 ALA A CA 1
ATOM 546 C C . ALA A 1 73 ? 7.239 -1.396 -0.730 1.00 82.12 73 ALA A C 1
ATOM 548 O O . ALA A 1 73 ? 7.922 -0.628 -0.045 1.00 82.12 73 ALA A O 1
ATOM 549 N N . HIS A 1 74 ? 5.957 -1.176 -1.006 1.00 84.38 74 HIS A N 1
ATOM 550 C CA . HIS A 1 74 ? 5.163 -0.107 -0.408 1.00 84.38 74 HIS A CA 1
ATOM 551 C C . HIS A 1 74 ? 4.204 -0.708 0.612 1.00 84.38 74 HIS A C 1
ATOM 553 O O . HIS A 1 74 ? 3.473 -1.639 0.287 1.00 84.38 74 HIS A O 1
ATOM 559 N N . ALA A 1 75 ? 4.183 -0.179 1.829 1.00 85.81 75 ALA A N 1
ATOM 560 C CA . ALA A 1 75 ? 3.204 -0.550 2.842 1.00 85.81 75 ALA A CA 1
ATOM 561 C C . ALA A 1 75 ? 2.292 0.639 3.128 1.00 85.81 75 ALA A C 1
ATOM 563 O O . ALA A 1 75 ? 2.789 1.727 3.393 1.00 85.81 75 ALA A O 1
ATOM 564 N N . PHE A 1 76 ? 0.980 0.432 3.091 1.00 86.50 76 PHE A N 1
ATOM 565 C CA . PHE A 1 76 ? -0.020 1.449 3.387 1.00 86.50 76 PHE A CA 1
ATOM 566 C C . PHE A 1 76 ? -0.845 1.030 4.594 1.00 86.50 76 PHE A C 1
ATOM 568 O O . PHE A 1 76 ? -1.340 -0.092 4.661 1.00 86.50 76 PHE A O 1
ATOM 575 N N . THR A 1 77 ? -1.036 1.954 5.521 1.00 87.31 77 THR A N 1
ATOM 576 C CA . THR A 1 77 ? -1.940 1.791 6.654 1.00 87.31 77 THR A CA 1
ATOM 577 C C . THR A 1 77 ? -3.292 2.381 6.296 1.00 87.31 77 THR A C 1
ATOM 579 O O . THR A 1 77 ? -3.412 3.590 6.107 1.00 87.31 77 THR A O 1
ATOM 582 N N . ILE A 1 78 ? -4.304 1.533 6.208 1.00 86.69 78 ILE A N 1
ATOM 583 C CA . ILE A 1 78 ? -5.690 1.875 5.918 1.00 86.69 78 ILE A CA 1
ATOM 584 C C . ILE A 1 78 ? -6.434 2.073 7.239 1.00 86.69 78 ILE A C 1
ATOM 586 O O . ILE A 1 78 ? -6.410 1.204 8.116 1.00 86.69 78 ILE A O 1
ATOM 590 N N . ASN A 1 79 ? -7.059 3.237 7.387 1.00 84.75 79 ASN A N 1
ATOM 591 C CA . ASN A 1 79 ? -7.889 3.569 8.539 1.0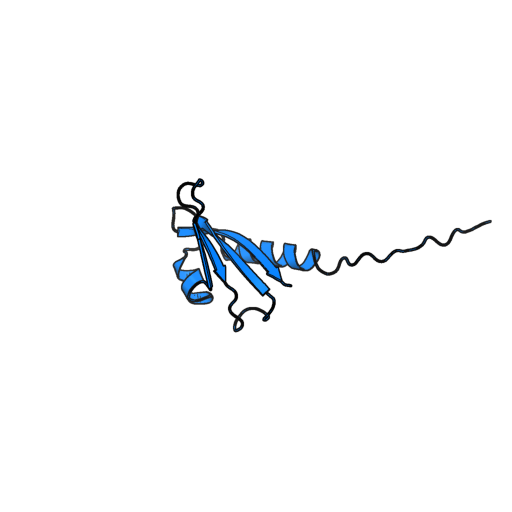0 84.75 79 ASN A CA 1
ATOM 592 C C . ASN A 1 79 ? -9.301 2.959 8.415 1.00 84.75 79 ASN A C 1
ATOM 594 O O . ASN A 1 79 ? -9.671 2.368 7.401 1.00 84.75 79 ASN A O 1
ATOM 598 N N . ASN A 1 80 ? -10.128 3.184 9.434 1.00 79.69 80 ASN A N 1
ATOM 599 C CA . ASN A 1 80 ? -11.498 2.662 9.510 1.00 79.69 80 ASN A CA 1
ATOM 600 C C . ASN A 1 80 ? -12.427 3.214 8.419 1.00 79.69 80 ASN A C 1
ATOM 602 O O . ASN A 1 80 ? -13.480 2.635 8.170 1.00 79.69 80 ASN A O 1
ATOM 606 N N . ASN A 1 81 ? -12.044 4.321 7.779 1.00 80.00 81 ASN A N 1
ATOM 607 C CA . ASN A 1 81 ? -12.784 4.939 6.683 1.00 80.00 81 ASN A CA 1
ATOM 608 C C . ASN A 1 81 ? -12.388 4.351 5.317 1.00 80.00 81 ASN A C 1
ATOM 610 O O . ASN A 1 81 ? -12.939 4.755 4.295 1.00 80.00 81 ASN A O 1
ATOM 614 N N . GLY A 1 82 ? -11.438 3.409 5.277 1.00 77.44 82 GLY A N 1
ATOM 615 C CA . GLY A 1 82 ? -10.916 2.857 4.029 1.00 77.44 82 GLY A CA 1
ATOM 616 C C . GLY A 1 82 ? -9.947 3.803 3.314 1.00 77.44 82 GLY A C 1
ATOM 617 O O . GLY A 1 82 ? -9.831 3.748 2.090 1.00 77.44 82 GLY A O 1
ATOM 618 N N . GLU A 1 83 ? -9.265 4.681 4.051 1.00 82.94 83 GLU A N 1
ATOM 619 C CA . GLU A 1 83 ? -8.320 5.659 3.507 1.00 82.94 83 GLU A CA 1
ATOM 620 C C . GLU A 1 83 ? -6.883 5.316 3.942 1.00 82.94 83 GLU A C 1
ATOM 622 O O . GLU A 1 83 ? -6.652 5.019 5.122 1.00 82.94 83 GLU A O 1
ATOM 627 N N . PRO A 1 84 ? -5.883 5.377 3.043 1.00 82.62 84 PRO A N 1
ATOM 628 C CA . PRO A 1 84 ? -4.479 5.286 3.405 1.00 82.62 84 PRO A CA 1
ATOM 629 C C . PRO A 1 84 ? -4.070 6.500 4.245 1.00 82.62 84 PRO A C 1
ATOM 631 O O . PRO A 1 84 ? -4.373 7.643 3.902 1.00 82.62 84 PRO A O 1
ATOM 634 N N . THR A 1 85 ? -3.352 6.258 5.337 1.00 78.81 85 THR A N 1
ATOM 635 C CA . THR A 1 85 ? -2.935 7.287 6.309 1.00 78.81 85 THR A CA 1
ATOM 636 C C . THR A 1 85 ? -1.435 7.322 6.559 1.00 78.81 85 THR A C 1
ATOM 638 O O . THR A 1 85 ? -0.893 8.382 6.857 1.00 78.81 85 THR A O 1
ATOM 641 N N . ILE A 1 86 ? -0.754 6.184 6.445 1.00 71.94 86 ILE A N 1
ATOM 642 C CA . ILE A 1 86 ? 0.697 6.088 6.606 1.00 71.94 86 ILE A CA 1
ATOM 643 C C . ILE A 1 86 ? 1.220 5.240 5.464 1.00 71.94 86 ILE A C 1
ATOM 645 O O . ILE A 1 86 ? 0.669 4.172 5.199 1.00 71.94 86 ILE A O 1
ATOM 649 N N . VAL A 1 87 ? 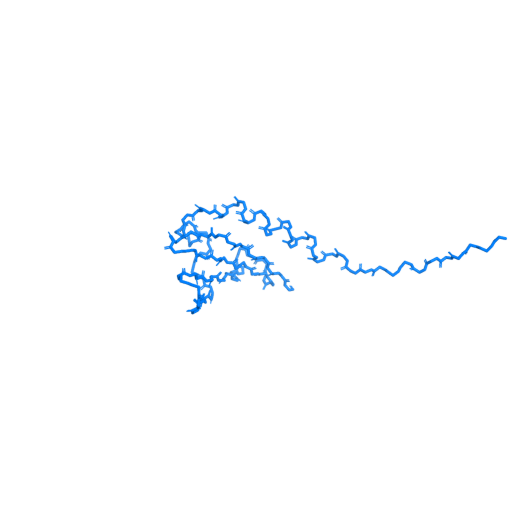2.270 5.718 4.799 1.00 75.50 87 VAL A N 1
ATOM 650 C CA . VAL A 1 87 ? 2.922 4.983 3.719 1.00 75.50 87 VAL A CA 1
ATOM 651 C C . VAL A 1 87 ? 4.387 4.798 4.040 1.00 75.50 87 VAL A C 1
ATOM 653 O O . VAL A 1 87 ? 5.109 5.782 4.190 1.00 75.50 87 VAL A O 1
ATOM 656 N N . ASN A 1 88 ? 4.816 3.542 4.081 1.00 78.25 88 ASN A N 1
ATOM 657 C CA . ASN A 1 88 ? 6.214 3.200 4.238 1.00 78.25 88 ASN A CA 1
ATOM 658 C C . ASN A 1 88 ? 6.791 2.645 2.940 1.00 78.25 88 ASN A C 1
ATOM 660 O O . ASN A 1 88 ? 6.162 1.852 2.234 1.00 78.25 88 ASN A O 1
ATOM 664 N N . TYR A 1 89 ? 8.026 3.047 2.665 1.00 76.00 89 TYR A N 1
ATOM 665 C CA . TYR A 1 89 ? 8.796 2.630 1.504 1.00 76.00 89 TYR A CA 1
ATOM 666 C C . TYR A 1 89 ? 9.971 1.786 1.964 1.00 76.00 89 TYR A C 1
ATOM 668 O O . TYR A 1 89 ? 10.819 2.219 2.751 1.00 76.00 89 TYR A O 1
ATOM 676 N N . PHE A 1 90 ? 10.076 0.571 1.449 1.00 74.56 90 PHE A N 1
ATOM 677 C CA . PHE A 1 90 ? 11.150 -0.326 1.828 1.00 74.56 90 PHE A CA 1
ATOM 678 C C . PHE A 1 90 ? 11.815 -0.896 0.588 1.00 74.56 90 PHE A C 1
ATOM 680 O O . PHE A 1 90 ? 11.195 -1.685 -0.101 1.00 74.56 90 PHE A O 1
ATOM 687 N N . CYS A 1 91 ? 13.083 -0.565 0.352 1.00 71.19 91 CYS A N 1
ATOM 688 C CA . CYS A 1 91 ? 13.925 -1.293 -0.595 1.00 71.19 91 CYS A CA 1
ATOM 689 C C . CYS A 1 91 ? 15.022 -2.034 0.148 1.00 71.19 91 CYS A C 1
ATOM 691 O O . CYS A 1 91 ? 15.580 -1.496 1.111 1.00 71.19 91 CYS A O 1
ATOM 693 N N . ARG A 1 92 ? 15.312 -3.251 -0.296 1.00 63.06 92 ARG A N 1
ATOM 694 C CA . ARG A 1 92 ? 16.501 -4.001 0.102 1.00 63.06 92 ARG A CA 1
ATOM 695 C C . ARG A 1 92 ? 17.502 -4.122 -1.034 1.00 63.06 92 ARG A C 1
ATOM 697 O O . ARG A 1 92 ? 17.108 -3.921 -2.203 1.00 63.06 92 ARG A O 1
#

pLDDT: mean 70.47, std 15.49, range [37.47, 87.56]

Sequence (92 aa):
MVLIAGCASAKPEGAQSKRSGSERQLNMTWAGKPLKDLLAVYGEPTQVMEYPNSRSTTVVVYRDHAKLPASCAHAFTINNNGEPTIVNYFCR

Organism: NCBI:txid1968433